Protein AF-A0A937WZN2-F1 (afdb_monomer_lite)

Sequence (61 aa):
MMDAIRPDAIYFCIPPGVHNGEVIRASRTGIHVFVEKPMSLYYDEAVDMDRAIRETGVVSP

Secondary structure (DSSP, 8-state):
-HHHH--SEEEE-S-GGG--SHHHHHHHTT-EEEEPSSS-SSHHHHHHHHHHHHHHT----

Structure (mmCIF, N/CA/C/O backbone):
data_AF-A0A937WZN2-F1
#
_entry.id   AF-A0A937WZN2-F1
#
loop_
_atom_site.group_PDB
_atom_site.id
_atom_site.type_symbol
_atom_site.label_atom_id
_atom_site.label_alt_id
_atom_site.label_comp_id
_atom_site.label_asym_id
_atom_site.label_entity_id
_atom_site.label_seq_id
_atom_site.pdbx_PDB_ins_code
_atom_site.Cartn_x
_atom_site.Cartn_y
_atom_site.Cartn_z
_atom_site.occupancy
_atom_site.B_iso_or_equiv
_atom_site.auth_seq_id
_atom_site.auth_comp_id
_atom_site.auth_asym_id
_atom_site.auth_atom_id
_atom_site.pdbx_PDB_model_num
ATOM 1 N N . MET A 1 1 ? -11.527 -8.145 0.499 1.00 77.81 1 MET A N 1
ATOM 2 C CA . MET A 1 1 ? -11.092 -8.370 1.896 1.00 77.81 1 MET A CA 1
ATOM 3 C C . MET A 1 1 ? -11.054 -7.055 2.662 1.00 77.81 1 MET A C 1
ATOM 5 O O . MET A 1 1 ? -11.848 -6.934 3.579 1.00 77.81 1 MET A O 1
ATOM 9 N N . MET A 1 2 ? -10.250 -6.060 2.255 1.00 86.19 2 MET A N 1
ATOM 10 C CA . MET A 1 2 ? -10.165 -4.749 2.935 1.00 86.19 2 MET A CA 1
ATOM 11 C C . MET A 1 2 ? -11.537 -4.108 3.204 1.00 86.19 2 MET A C 1
ATOM 13 O O . MET A 1 2 ? -11.821 -3.752 4.339 1.00 86.19 2 MET A O 1
ATOM 17 N N . ASP A 1 3 ? -12.434 -4.092 2.213 1.00 86.06 3 ASP A N 1
ATOM 18 C CA . ASP A 1 3 ? -13.774 -3.495 2.364 1.00 86.06 3 ASP A CA 1
ATOM 19 C C . ASP A 1 3 ? -14.698 -4.271 3.323 1.00 86.06 3 ASP A C 1
ATOM 21 O O . ASP A 1 3 ? -15.609 -3.699 3.916 1.00 86.06 3 ASP A O 1
ATOM 25 N N . ALA A 1 4 ? -14.470 -5.579 3.483 1.00 89.38 4 ALA A N 1
ATOM 26 C CA . ALA A 1 4 ? -15.320 -6.452 4.291 1.00 89.38 4 ALA A CA 1
ATOM 27 C C . ALA A 1 4 ? -14.950 -6.421 5.781 1.00 89.38 4 ALA A C 1
ATOM 29 O O . ALA A 1 4 ? -15.835 -6.459 6.630 1.00 89.38 4 ALA A O 1
ATOM 30 N N . ILE A 1 5 ? -13.651 -6.360 6.093 1.00 92.19 5 ILE A N 1
ATOM 31 C CA . ILE A 1 5 ? -13.137 -6.371 7.474 1.00 92.19 5 ILE A CA 1
ATOM 32 C C . ILE A 1 5 ? -12.693 -4.995 7.977 1.00 92.19 5 ILE A C 1
ATOM 34 O O . ILE A 1 5 ? -12.659 -4.813 9.187 1.00 92.19 5 ILE A O 1
ATOM 38 N N . ARG A 1 6 ? -12.393 -4.039 7.085 1.00 90.38 6 ARG A N 1
ATOM 39 C CA . ARG A 1 6 ? -11.936 -2.670 7.400 1.00 90.38 6 ARG A CA 1
ATOM 40 C C . ARG A 1 6 ? -10.883 -2.634 8.520 1.00 90.38 6 ARG A C 1
ATOM 42 O O . ARG A 1 6 ? -11.156 -2.085 9.583 1.00 90.38 6 ARG A O 1
ATOM 49 N N . PRO A 1 7 ? -9.720 -3.274 8.312 1.00 94.94 7 PRO A N 1
ATOM 50 C CA . PRO A 1 7 ? -8.674 -3.297 9.323 1.00 94.94 7 PRO A CA 1
ATOM 51 C C . PRO A 1 7 ? -8.089 -1.898 9.533 1.00 94.94 7 PRO A C 1
ATOM 53 O O . PRO A 1 7 ? -8.027 -1.111 8.592 1.00 94.94 7 PRO A O 1
ATOM 56 N N . ASP A 1 8 ? -7.583 -1.625 10.733 1.00 96.88 8 ASP A N 1
ATOM 57 C CA . ASP A 1 8 ? -6.863 -0.377 11.017 1.00 96.88 8 ASP A CA 1
ATOM 58 C C . ASP A 1 8 ? -5.484 -0.339 10.336 1.00 96.88 8 ASP A C 1
ATOM 60 O O . ASP A 1 8 ? -4.993 0.730 9.974 1.00 96.88 8 ASP A O 1
ATOM 64 N N . ALA A 1 9 ? -4.858 -1.507 10.135 1.00 96.50 9 ALA A N 1
ATOM 65 C CA . ALA A 1 9 ? -3.559 -1.635 9.482 1.00 96.50 9 ALA A CA 1
ATOM 66 C C . ALA A 1 9 ? -3.404 -2.936 8.672 1.00 96.50 9 ALA A C 1
ATOM 68 O O . ALA A 1 9 ? -4.020 -3.956 8.993 1.00 96.50 9 ALA A O 1
ATOM 69 N N . ILE A 1 10 ? -2.540 -2.924 7.650 1.00 95.12 10 ILE A N 1
ATOM 70 C CA . ILE A 1 10 ? -2.184 -4.092 6.823 1.00 95.12 10 ILE A CA 1
ATOM 71 C C . ILE A 1 10 ? -0.663 -4.217 6.686 1.00 95.12 10 ILE A C 1
ATOM 73 O O . ILE A 1 10 ? 0.025 -3.253 6.364 1.00 95.12 10 ILE A O 1
ATOM 77 N N . TYR A 1 11 ? -0.157 -5.439 6.863 1.00 95.69 11 TYR A N 1
ATOM 78 C CA . TYR A 1 11 ? 1.233 -5.807 6.596 1.00 95.69 11 TYR A CA 1
ATOM 79 C C . TYR A 1 11 ? 1.338 -6.501 5.235 1.00 95.69 11 TYR A C 1
ATOM 81 O O . TYR A 1 11 ? 0.807 -7.597 5.038 1.00 95.69 11 TYR A O 1
ATOM 89 N N . PHE A 1 12 ? 2.035 -5.873 4.295 1.00 93.38 12 PHE A N 1
ATOM 90 C CA . PHE A 1 12 ? 2.305 -6.408 2.966 1.00 93.38 12 PHE A CA 1
ATOM 91 C C . PHE A 1 12 ? 3.634 -7.168 2.966 1.00 93.38 12 PHE A C 1
ATOM 93 O O . PHE A 1 12 ? 4.683 -6.616 2.648 1.00 93.38 12 PHE A O 1
ATOM 100 N N . CYS A 1 13 ? 3.569 -8.459 3.301 1.00 93.62 13 CYS A N 1
ATOM 101 C CA . CYS A 1 13 ? 4.707 -9.390 3.285 1.00 93.62 13 CYS A CA 1
ATOM 102 C C . CYS A 1 13 ? 4.673 -10.309 2.053 1.00 93.62 13 CYS A C 1
ATOM 104 O O . CYS A 1 13 ? 4.823 -11.526 2.156 1.00 93.62 13 CYS A O 1
ATOM 106 N N . ILE A 1 14 ? 4.403 -9.730 0.885 1.00 89.94 14 ILE A N 1
ATOM 107 C CA . ILE A 1 14 ? 4.341 -10.435 -0.401 1.00 89.94 14 ILE A CA 1
ATOM 108 C C . ILE A 1 14 ? 5.513 -9.983 -1.286 1.00 89.94 14 ILE A C 1
ATOM 110 O O . ILE A 1 14 ? 6.014 -8.873 -1.090 1.00 89.94 14 ILE A O 1
ATOM 114 N N . PRO A 1 15 ? 5.960 -10.799 -2.261 1.00 90.19 15 PRO A N 1
ATOM 115 C CA . PRO A 1 15 ? 7.046 -10.405 -3.154 1.00 90.19 15 PRO A CA 1
ATOM 116 C C . PRO A 1 15 ? 6.765 -9.049 -3.833 1.00 90.19 15 PRO A C 1
ATOM 118 O O . PRO A 1 15 ? 5.623 -8.808 -4.228 1.00 90.19 15 PRO A O 1
ATOM 121 N N . PRO A 1 16 ? 7.781 -8.182 -4.013 1.00 83.62 16 PRO A N 1
ATOM 122 C CA . PRO A 1 16 ? 7.614 -6.794 -4.473 1.00 83.62 16 PRO A CA 1
ATOM 123 C C . PRO A 1 16 ? 6.870 -6.666 -5.806 1.00 83.62 16 PRO A C 1
ATOM 125 O O . PRO A 1 16 ? 6.017 -5.804 -5.964 1.00 83.62 16 PRO A O 1
ATOM 128 N N . GLY A 1 17 ? 7.124 -7.572 -6.756 1.00 82.25 17 GLY A N 1
ATOM 129 C CA . GLY A 1 17 ? 6.447 -7.578 -8.060 1.00 82.25 17 GLY A CA 1
ATOM 130 C C . GLY A 1 17 ? 4.976 -8.013 -8.021 1.00 82.25 17 GLY A C 1
ATOM 131 O O . GLY A 1 17 ? 4.379 -8.215 -9.072 1.00 82.25 17 GLY A O 1
ATOM 132 N N . VAL A 1 18 ? 4.408 -8.231 -6.831 1.00 84.31 18 VAL A N 1
ATOM 133 C CA . VAL A 1 18 ? 3.015 -8.664 -6.620 1.00 84.31 18 VAL A CA 1
ATOM 134 C C . VAL A 1 18 ? 2.211 -7.588 -5.875 1.00 84.31 18 VAL A C 1
ATOM 136 O O . VAL A 1 18 ? 1.044 -7.787 -5.536 1.00 84.31 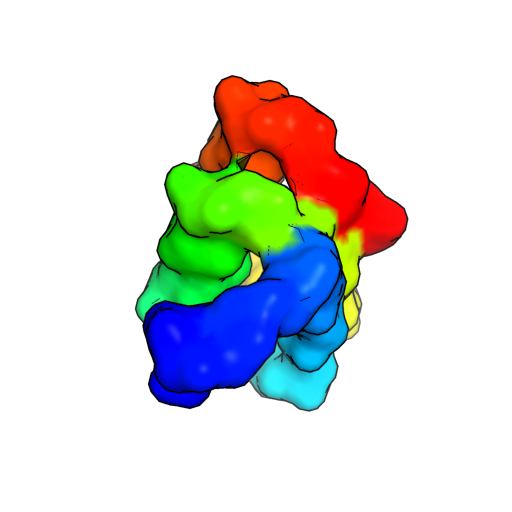18 VAL A O 1
ATOM 139 N N . HIS A 1 19 ? 2.805 -6.419 -5.618 1.00 80.94 19 HIS A N 1
ATOM 140 C CA . HIS A 1 19 ? 2.116 -5.273 -5.028 1.00 80.94 19 HIS A CA 1
ATOM 141 C C . HIS A 1 19 ? 1.258 -4.622 -6.120 1.00 80.94 19 HIS A C 1
ATOM 143 O O . HIS A 1 19 ? 1.612 -3.598 -6.686 1.00 80.94 19 HIS A O 1
ATOM 149 N N . ASN A 1 20 ? 0.120 -5.238 -6.450 1.00 82.06 20 ASN A N 1
ATOM 150 C CA . ASN A 1 20 ? -0.773 -4.839 -7.549 1.00 82.06 20 ASN A CA 1
ATOM 151 C C . ASN A 1 20 ? -1.590 -3.567 -7.226 1.00 82.06 20 ASN A C 1
ATOM 153 O O . ASN A 1 20 ? -2.815 -3.553 -7.337 1.00 82.06 20 ASN A O 1
ATOM 157 N N . GLY A 1 21 ? -0.935 -2.508 -6.747 1.00 90.12 21 GLY A N 1
ATOM 158 C CA . GLY A 1 21 ? -1.573 -1.260 -6.314 1.00 90.12 21 GLY A CA 1
ATOM 159 C C . GLY A 1 21 ? -2.284 -1.339 -4.957 1.00 90.12 21 GLY A C 1
ATOM 160 O O . GLY A 1 21 ? -2.855 -0.347 -4.505 1.00 90.12 21 GLY A O 1
ATOM 161 N N . GLU A 1 22 ? -2.233 -2.486 -4.277 1.00 91.94 22 GLU A N 1
ATOM 162 C CA . GLU A 1 22 ? -2.928 -2.711 -3.002 1.00 91.94 22 GLU A CA 1
ATOM 163 C C . GLU A 1 22 ? -2.443 -1.773 -1.884 1.00 91.94 22 GLU A C 1
ATOM 165 O O . GLU A 1 22 ? -3.248 -1.329 -1.069 1.00 91.94 22 GLU A O 1
ATOM 170 N N . VAL A 1 23 ? -1.160 -1.393 -1.886 1.00 94.12 23 VAL A N 1
ATOM 171 C CA . VAL A 1 23 ? -0.594 -0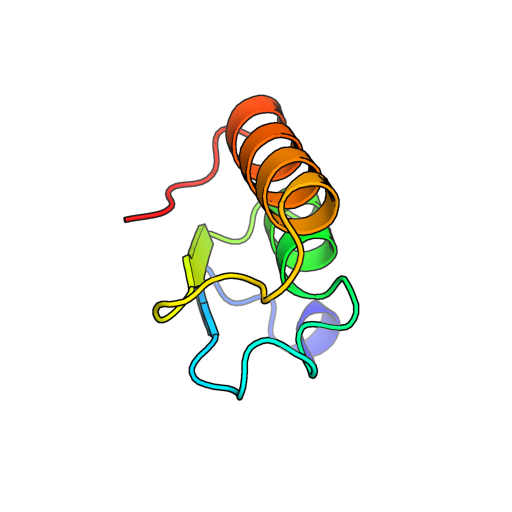.415 -0.937 1.00 94.12 23 VAL A CA 1
ATOM 172 C C . VAL A 1 23 ? -1.248 0.960 -1.113 1.00 94.12 23 VAL A C 1
ATOM 174 O O . VAL A 1 23 ? -1.687 1.574 -0.143 1.00 94.12 23 VAL A O 1
ATOM 177 N N . ILE A 1 24 ? -1.373 1.422 -2.362 1.00 95.62 24 ILE A N 1
ATOM 178 C CA . ILE A 1 24 ? -2.011 2.702 -2.706 1.00 95.62 24 ILE A CA 1
ATOM 179 C C . ILE A 1 24 ? -3.507 2.659 -2.383 1.00 95.62 24 ILE A C 1
ATOM 181 O O . ILE A 1 24 ? -4.081 3.640 -1.911 1.00 95.62 24 ILE A O 1
ATOM 185 N N . ARG A 1 25 ? -4.167 1.525 -2.640 1.00 95.06 25 ARG A N 1
ATOM 186 C CA . ARG A 1 25 ? -5.581 1.347 -2.304 1.00 95.06 25 ARG A CA 1
ATOM 187 C C . ARG A 1 25 ? -5.799 1.428 -0.795 1.00 95.06 25 ARG A C 1
ATOM 189 O O . ARG A 1 25 ? -6.668 2.181 -0.365 1.00 95.06 25 ARG A O 1
ATOM 196 N N . ALA A 1 26 ? -5.013 0.689 -0.014 1.00 95.19 26 ALA A N 1
ATOM 197 C CA . ALA A 1 26 ? -5.120 0.668 1.440 1.00 95.19 26 ALA A CA 1
ATOM 198 C C . ALA A 1 26 ? -4.913 2.069 2.037 1.00 95.19 26 ALA A C 1
ATOM 200 O O . ALA A 1 26 ? -5.778 2.547 2.779 1.00 95.19 26 ALA A O 1
ATOM 201 N N . SER A 1 27 ? -3.857 2.779 1.626 1.00 96.25 27 SER A N 1
ATOM 202 C CA . SER A 1 27 ? -3.583 4.137 2.115 1.00 96.25 27 SER A CA 1
ATOM 203 C C . SER A 1 27 ? -4.717 5.114 1.795 1.00 96.25 27 SER A C 1
ATOM 205 O O . SER A 1 27 ? -5.183 5.834 2.677 1.00 96.25 27 SER A O 1
ATOM 207 N N . ARG A 1 28 ? -5.271 5.073 0.574 1.00 96.06 28 ARG A N 1
ATOM 208 C CA . ARG A 1 28 ? -6.425 5.907 0.171 1.00 96.06 28 ARG A CA 1
ATOM 209 C C . ARG A 1 28 ? -7.712 5.617 0.937 1.00 96.06 28 ARG A C 1
ATOM 211 O O . ARG A 1 28 ? -8.590 6.473 0.985 1.00 96.06 28 ARG A O 1
ATOM 218 N N . THR A 1 29 ? -7.833 4.435 1.533 1.00 95.00 29 THR A N 1
ATOM 219 C CA . THR A 1 29 ? -8.959 4.087 2.413 1.00 95.00 29 THR A CA 1
ATOM 220 C C . THR A 1 29 ? -8.725 4.462 3.879 1.00 95.00 29 THR A C 1
ATOM 222 O O . THR A 1 29 ? -9.575 4.173 4.716 1.00 95.00 29 THR A O 1
ATOM 225 N N . GLY A 1 30 ? -7.603 5.120 4.196 1.00 95.75 30 GLY A N 1
ATOM 226 C CA . GLY A 1 30 ? -7.234 5.504 5.561 1.00 95.75 30 GLY A CA 1
ATOM 227 C C . GLY A 1 30 ? -6.633 4.364 6.387 1.00 95.75 30 GLY A C 1
ATOM 228 O O . GLY A 1 30 ? -6.416 4.534 7.582 1.00 95.75 30 GLY A O 1
ATOM 229 N N . ILE A 1 31 ? -6.361 3.215 5.765 1.00 97.25 31 ILE A N 1
ATOM 230 C CA . ILE A 1 31 ? -5.777 2.048 6.426 1.00 97.25 31 ILE A CA 1
ATOM 231 C C . ILE A 1 31 ? -4.263 2.251 6.513 1.00 97.25 31 ILE A C 1
ATOM 233 O O . ILE A 1 31 ? -3.613 2.569 5.514 1.00 97.25 31 ILE A O 1
ATOM 237 N N . HIS A 1 32 ? -3.694 2.057 7.701 1.00 97.56 32 HIS A N 1
ATOM 238 C CA . HIS A 1 32 ? -2.249 2.108 7.903 1.00 97.56 32 HIS A CA 1
ATOM 239 C C . HIS A 1 32 ? -1.562 0.928 7.216 1.00 97.56 32 HIS A C 1
ATOM 241 O O . HIS A 1 32 ? -2.120 -0.165 7.108 1.00 97.56 32 HIS A O 1
ATOM 247 N N . VAL A 1 33 ? -0.343 1.125 6.733 1.00 96.25 33 VAL A N 1
ATOM 248 C CA . VAL A 1 33 ? 0.343 0.093 5.950 1.00 96.25 33 VAL A CA 1
ATOM 249 C C . VAL A 1 33 ? 1.744 -0.129 6.476 1.00 96.25 33 VAL A C 1
ATOM 251 O O . VAL A 1 33 ? 2.409 0.800 6.893 1.00 96.25 33 VAL A O 1
ATOM 254 N N . PHE A 1 34 ? 2.207 -1.367 6.446 1.00 96.19 34 PHE A N 1
ATOM 255 C CA . PHE A 1 34 ? 3.623 -1.690 6.535 1.00 96.19 34 PHE A CA 1
ATOM 256 C C . PHE A 1 34 ? 3.966 -2.511 5.304 1.00 96.19 34 PHE A C 1
ATOM 258 O O . PHE A 1 34 ? 3.269 -3.484 5.006 1.00 96.19 34 PHE A O 1
ATOM 265 N N . VAL A 1 35 ? 5.006 -2.123 4.576 1.00 94.38 35 VAL A N 1
ATOM 266 C CA . VAL A 1 35 ? 5.395 -2.801 3.339 1.00 94.38 35 VAL A CA 1
ATOM 267 C C . VAL A 1 35 ? 6.788 -3.375 3.515 1.00 94.38 35 VAL A C 1
ATOM 269 O O . VAL A 1 35 ? 7.746 -2.628 3.702 1.00 94.38 35 VAL A O 1
ATOM 272 N N . GLU A 1 36 ? 6.899 -4.706 3.470 1.00 94.06 36 GLU A N 1
ATOM 273 C CA . GLU A 1 36 ? 8.202 -5.356 3.588 1.00 94.06 36 GLU A CA 1
ATOM 274 C C . GLU A 1 36 ? 9.124 -4.943 2.446 1.00 94.06 36 GLU A C 1
ATOM 276 O O . GLU A 1 36 ? 8.703 -4.711 1.309 1.00 94.06 36 GLU A O 1
ATOM 281 N N . LYS A 1 37 ? 10.413 -4.866 2.763 1.00 90.94 37 LYS A N 1
ATOM 282 C CA . LYS A 1 37 ? 11.426 -4.403 1.822 1.00 90.94 37 LYS A CA 1
ATOM 283 C C . LYS A 1 37 ? 11.962 -5.563 0.972 1.00 90.94 37 LYS A C 1
ATOM 285 O O . LYS A 1 37 ? 12.199 -6.654 1.493 1.00 90.94 37 LYS A O 1
ATOM 290 N N . PRO A 1 38 ? 12.283 -5.322 -0.310 1.00 91.56 38 PRO A N 1
ATOM 291 C CA . PRO A 1 38 ? 12.092 -4.064 -1.041 1.00 91.56 38 PRO A CA 1
ATOM 292 C C . PRO A 1 38 ? 10.607 -3.798 -1.351 1.00 91.56 38 PRO A C 1
ATOM 294 O O . PRO A 1 38 ? 9.874 -4.732 -1.642 1.00 91.56 38 PRO A O 1
ATOM 297 N N . MET A 1 39 ? 10.188 -2.528 -1.308 1.00 89.44 39 MET A N 1
ATOM 298 C CA . MET A 1 39 ? 8.789 -2.115 -1.517 1.00 89.44 39 MET A CA 1
ATOM 299 C C . MET A 1 39 ? 8.319 -2.328 -2.965 1.00 89.44 39 MET A C 1
ATOM 301 O O . MET A 1 39 ? 7.218 -2.797 -3.198 1.00 89.44 39 MET A O 1
ATOM 305 N N . SER A 1 40 ? 9.167 -2.030 -3.946 1.00 92.06 40 SER A N 1
ATOM 306 C CA . SER A 1 40 ? 8.967 -2.406 -5.349 1.00 92.06 40 SER A CA 1
ATOM 307 C C . SER A 1 40 ? 10.329 -2.702 -5.989 1.00 92.06 40 SER A C 1
ATOM 309 O O . SER A 1 40 ? 11.382 -2.366 -5.436 1.00 92.06 40 SER A O 1
ATOM 311 N N . LEU A 1 41 ? 10.311 -3.368 -7.144 1.00 93.50 41 LEU A N 1
ATOM 312 C CA . LEU A 1 41 ? 11.466 -3.514 -8.033 1.00 93.50 41 LEU A CA 1
ATOM 313 C C . LEU A 1 41 ? 11.653 -2.297 -8.956 1.00 93.50 41 LEU A C 1
ATOM 315 O O . LEU A 1 41 ? 12.708 -2.172 -9.579 1.00 93.50 41 LEU A O 1
ATOM 319 N N . TYR A 1 42 ? 10.659 -1.410 -9.032 1.00 92.31 42 TYR A N 1
ATOM 320 C CA . TYR A 1 42 ? 10.632 -0.239 -9.902 1.00 92.31 42 TYR A CA 1
ATOM 321 C C . TYR A 1 42 ? 10.557 1.045 -9.067 1.00 92.31 42 TYR A C 1
ATOM 323 O O . TYR A 1 42 ? 9.796 1.155 -8.105 1.00 92.31 42 TYR A O 1
ATOM 331 N N . TYR A 1 43 ? 11.413 2.013 -9.397 1.00 92.50 43 TYR A N 1
ATOM 332 C CA . TYR A 1 43 ? 11.579 3.225 -8.591 1.00 92.50 43 TYR A CA 1
ATOM 333 C C . TYR A 1 43 ? 10.360 4.151 -8.657 1.00 92.50 43 TYR A C 1
ATOM 335 O O . TYR A 1 43 ? 9.944 4.701 -7.642 1.00 92.50 43 TYR A O 1
ATOM 343 N N . ASP A 1 44 ? 9.785 4.306 -9.843 1.00 94.19 44 ASP A N 1
ATOM 344 C CA . ASP A 1 44 ? 8.558 5.061 -10.088 1.00 94.19 44 ASP A CA 1
ATOM 345 C C . ASP A 1 44 ? 7.374 4.510 -9.285 1.00 94.19 44 ASP A C 1
ATOM 347 O O . ASP A 1 44 ? 6.679 5.281 -8.625 1.00 94.19 44 ASP A O 1
ATOM 351 N N . GLU A 1 45 ? 7.206 3.187 -9.238 1.00 92.94 45 GLU A N 1
ATOM 352 C CA . GLU A 1 45 ? 6.178 2.557 -8.403 1.00 92.94 45 GLU A CA 1
ATOM 353 C C . GLU A 1 45 ? 6.385 2.849 -6.912 1.00 92.94 45 GLU A C 1
ATOM 355 O O . GLU A 1 45 ? 5.436 3.197 -6.209 1.00 92.94 45 GLU A O 1
ATOM 360 N N . ALA A 1 46 ? 7.624 2.755 -6.419 1.00 93.12 46 ALA A N 1
ATOM 361 C CA . ALA A 1 46 ? 7.934 3.079 -5.028 1.00 93.12 46 ALA A CA 1
ATOM 362 C C . ALA A 1 46 ? 7.641 4.557 -4.699 1.00 93.12 46 ALA A C 1
ATOM 364 O O . A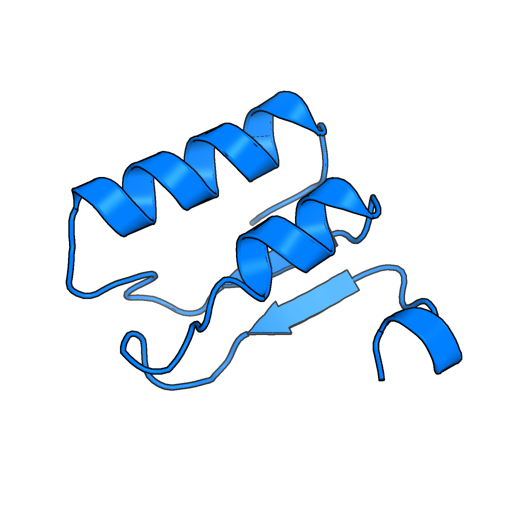LA A 1 46 ? 7.108 4.859 -3.630 1.00 93.12 46 ALA A O 1
ATOM 365 N N . VAL A 1 47 ? 7.938 5.477 -5.624 1.00 95.44 47 VAL A N 1
ATOM 366 C CA . VAL A 1 47 ? 7.616 6.908 -5.489 1.00 95.44 47 VAL A CA 1
ATOM 367 C C . VAL A 1 47 ? 6.104 7.138 -5.465 1.00 95.44 47 VAL A C 1
ATOM 369 O O . VAL A 1 47 ? 5.619 7.934 -4.659 1.00 95.44 47 VAL A O 1
ATOM 372 N N . ASP A 1 48 ? 5.343 6.442 -6.306 1.00 95.31 48 ASP A N 1
ATOM 373 C CA . ASP A 1 48 ? 3.884 6.548 -6.321 1.00 95.31 48 ASP A CA 1
ATOM 374 C C . ASP A 1 48 ? 3.249 6.019 -5.024 1.00 95.31 48 ASP A C 1
ATOM 376 O O . ASP A 1 48 ? 2.287 6.615 -4.525 1.00 95.31 48 ASP A O 1
ATOM 380 N N . MET A 1 49 ? 3.804 4.949 -4.443 1.00 94.88 49 MET A N 1
ATOM 381 C CA . MET A 1 49 ? 3.386 4.431 -3.136 1.00 94.88 49 MET A CA 1
ATOM 382 C C . MET A 1 49 ? 3.692 5.419 -2.001 1.00 94.88 49 MET A C 1
ATOM 384 O O . MET A 1 49 ? 2.789 5.734 -1.224 1.00 94.88 49 MET A O 1
ATOM 388 N N . ASP A 1 50 ? 4.917 5.956 -1.929 1.00 95.38 50 ASP A N 1
ATOM 389 C CA . ASP A 1 50 ? 5.305 6.965 -0.924 1.00 95.38 50 ASP A CA 1
ATOM 390 C C . ASP A 1 50 ? 4.431 8.222 -1.029 1.00 95.38 50 ASP A C 1
ATOM 392 O O . ASP A 1 50 ? 3.914 8.708 -0.019 1.00 95.38 50 ASP A O 1
ATOM 396 N N . ARG A 1 51 ? 4.172 8.704 -2.253 1.00 97.25 51 ARG A N 1
ATOM 397 C CA . ARG A 1 51 ? 3.280 9.848 -2.482 1.00 97.25 51 ARG A CA 1
ATOM 398 C C . ARG A 1 51 ? 1.880 9.581 -1.929 1.00 97.25 51 ARG A C 1
ATOM 400 O O . ARG A 1 51 ? 1.364 10.409 -1.182 1.00 97.25 51 ARG A O 1
ATOM 407 N N . ALA A 1 52 ? 1.284 8.429 -2.240 1.00 96.75 52 ALA A N 1
ATOM 408 C CA . ALA A 1 52 ? -0.055 8.083 -1.758 1.00 96.75 52 ALA A CA 1
ATOM 409 C C . ALA A 1 52 ? -0.127 7.979 -0.223 1.00 96.75 52 ALA A C 1
ATOM 411 O O . ALA A 1 52 ? -1.089 8.449 0.388 1.00 96.75 52 ALA A O 1
ATOM 412 N N . ILE A 1 53 ? 0.893 7.398 0.414 1.00 96.56 53 ILE A N 1
ATOM 413 C CA . ILE A 1 53 ? 0.984 7.302 1.879 1.00 96.56 53 ILE A CA 1
ATOM 414 C C . ILE A 1 53 ? 1.072 8.704 2.500 1.00 96.56 53 ILE A C 1
ATOM 416 O O . ILE A 1 53 ? 0.323 9.026 3.423 1.00 96.56 53 ILE A O 1
ATOM 420 N N . ARG A 1 54 ? 1.927 9.579 1.958 1.00 96.81 54 ARG A N 1
ATOM 421 C CA . ARG A 1 54 ? 2.101 10.953 2.456 1.00 96.81 54 ARG A CA 1
ATOM 422 C C . ARG A 1 54 ? 0.855 11.814 2.291 1.00 96.81 54 ARG A C 1
ATOM 424 O O . ARG A 1 54 ? 0.505 12.545 3.212 1.00 96.81 54 ARG A O 1
ATOM 431 N N . GLU A 1 55 ? 0.186 11.733 1.143 1.00 97.94 55 GLU A N 1
ATOM 432 C CA . GLU A 1 55 ? -1.033 12.504 0.857 1.00 97.94 55 GLU A CA 1
ATOM 433 C C . GLU A 1 55 ? -2.199 12.124 1.778 1.00 97.94 55 GLU A C 1
ATOM 435 O O . GLU A 1 55 ? -3.041 12.962 2.093 1.00 97.94 55 GLU A O 1
ATOM 440 N N . THR A 1 56 ? -2.250 10.866 2.216 1.00 97.25 56 THR A N 1
ATOM 441 C CA . THR A 1 56 ? -3.334 10.339 3.058 1.00 97.25 56 THR A CA 1
ATOM 442 C C . THR A 1 56 ? -3.054 10.490 4.552 1.00 97.25 56 THR A C 1
ATOM 444 O O . THR A 1 56 ? -3.977 10.388 5.357 1.00 97.25 56 THR A O 1
ATOM 447 N N . GLY A 1 57 ? -1.800 10.756 4.937 1.00 96.06 57 GLY A N 1
ATOM 448 C CA . GLY A 1 57 ? -1.396 10.920 6.335 1.00 96.06 57 GLY A CA 1
ATOM 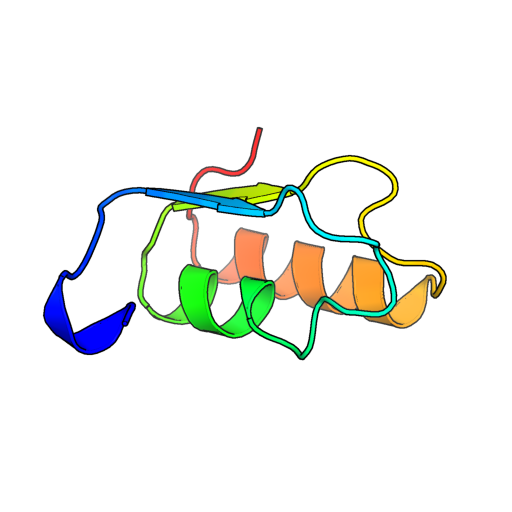449 C C . GLY A 1 57 ? -1.451 9.626 7.153 1.00 96.06 57 GLY A C 1
ATOM 450 O O . GLY A 1 57 ? -1.397 9.677 8.382 1.00 96.06 57 GLY A O 1
ATOM 451 N N . VAL A 1 58 ? -1.573 8.470 6.495 1.00 97.00 58 VAL A N 1
ATOM 452 C CA . VAL A 1 58 ? -1.563 7.166 7.163 1.00 97.00 58 VAL A CA 1
ATOM 453 C C . VAL A 1 58 ? -0.153 6.824 7.645 1.00 97.00 58 VAL A C 1
ATOM 455 O O . VAL A 1 58 ? 0.844 7.172 7.015 1.00 97.00 58 VAL A O 1
ATOM 458 N N . VAL A 1 59 ? -0.060 6.116 8.769 1.00 96.69 59 VAL A N 1
ATOM 459 C CA . VAL A 1 59 ? 1.222 5.640 9.295 1.00 96.69 59 VAL A CA 1
ATOM 460 C C . VAL A 1 59 ? 1.773 4.531 8.394 1.00 96.69 59 VAL A C 1
ATOM 462 O O . VAL A 1 59 ? 1.059 3.572 8.090 1.00 96.69 59 VAL A O 1
ATOM 465 N N . SER A 1 60 ? 3.045 4.670 8.006 1.00 93.88 60 SER A N 1
ATOM 46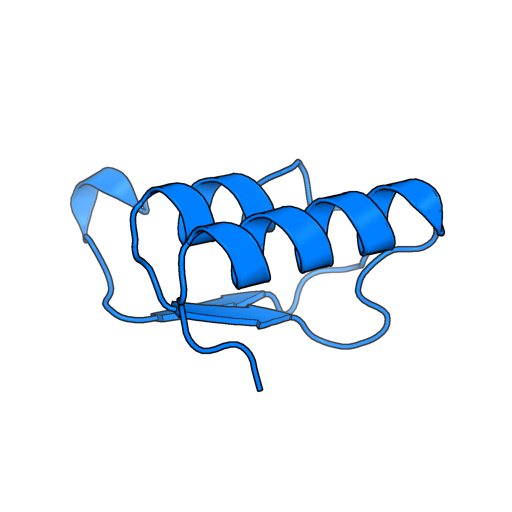6 C CA . SER A 1 60 ? 3.836 3.635 7.338 1.00 93.88 60 SER A CA 1
ATOM 467 C C . SER A 1 60 ? 5.246 3.573 7.929 1.00 93.88 60 SER A C 1
ATOM 469 O O . SER A 1 60 ? 6.054 4.444 7.601 1.00 93.88 60 SER A O 1
ATOM 471 N N . PRO A 1 61 ? 5.527 2.612 8.829 1.00 84.56 61 PRO A N 1
ATOM 472 C CA . PRO A 1 61 ? 6.857 2.400 9.397 1.00 84.56 61 PRO A CA 1
ATOM 473 C C . PRO A 1 61 ?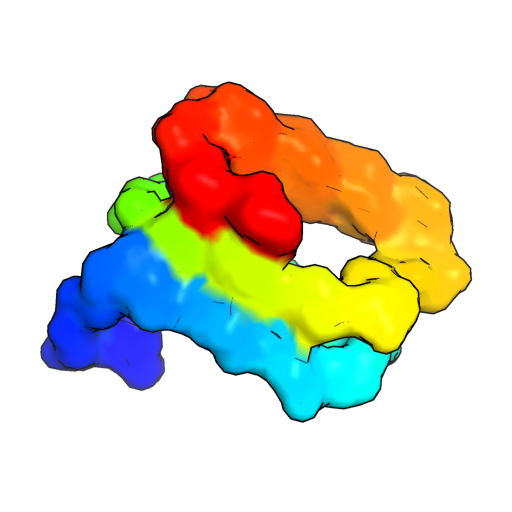 7.846 1.782 8.403 1.00 84.56 61 PRO A C 1
ATOM 475 O O . PRO A 1 61 ? 7.389 1.115 7.445 1.00 84.56 61 PRO A O 1
#

Radius of gyration: 10.67 Å; chains: 1; bounding box: 27×23×21 Å

pLDDT: mean 92.73, std 4.66, range [77.81, 97.94]

Foldseek 3Di:
DCVVPVAQEDEAPDPQCPPPCVLLVCLVSNRAYEYDPPNHPDPVVVVSSVVSNVVSVHDYD